Protein AF-A0A9E1N9M9-F1 (afdb_monomer_lite)

Foldseek 3Di:
DDQPDDDPALVSVCVSVVHDQQVDWDFDWDADPNDIDTDTGGRPDDDDPVVD

Radius of gyration: 13.05 Å; chains: 1; bounding box: 35×17×30 Å

pLDDT: mean 92.49, std 8.84, range [56.88, 98.31]

Sequence (52 aa):
MALSEPARTAQDAADSIGCELGAIVKSLVFRIDGAAVLALVAGDRRCDTKTL

Secondary structure (DSSP, 8-state):
---SS---SHHHHHHHHT--GGGSEEEEEEEETTEEEEEEEETTS---GGG-

Structure (mmCIF, N/CA/C/O backbone):
data_AF-A0A9E1N9M9-F1
#
_entry.id   AF-A0A9E1N9M9-F1
#
loop_
_atom_site.group_PDB
_atom_site.id
_atom_site.type_symbol
_atom_site.label_atom_id
_atom_site.label_alt_id
_atom_site.label_comp_id
_atom_site.label_asym_id
_atom_site.label_entity_id
_atom_site.label_seq_id
_atom_site.pdbx_PDB_ins_code
_atom_site.Cartn_x
_atom_site.Cartn_y
_atom_site.Cartn_z
_atom_site.occupancy
_atom_site.B_iso_or_equiv
_atom_site.auth_seq_id
_atom_site.auth_comp_id
_atom_site.auth_asym_id
_atom_site.auth_atom_id
_atom_site.pdbx_PDB_model_num
ATOM 1 N N . MET A 1 1 ? 18.033 -11.997 -2.185 1.00 56.88 1 MET A N 1
ATOM 2 C CA . MET A 1 1 ? 17.841 -10.694 -2.848 1.00 56.88 1 MET A CA 1
ATOM 3 C C . MET A 1 1 ? 17.460 -9.707 -1.757 1.00 56.88 1 MET A C 1
ATOM 5 O O . MET A 1 1 ? 16.485 -9.961 -1.066 1.00 56.88 1 MET A O 1
ATOM 9 N N . ALA A 1 2 ? 18.293 -8.704 -1.499 1.00 66.81 2 ALA A N 1
ATOM 10 C CA . ALA A 1 2 ? 18.095 -7.709 -0.445 1.00 66.81 2 ALA A CA 1
ATOM 11 C C . ALA A 1 2 ? 18.328 -6.322 -1.051 1.00 66.81 2 ALA A C 1
ATOM 13 O O . ALA A 1 2 ? 19.121 -6.206 -1.985 1.00 66.81 2 ALA A O 1
ATOM 14 N N . LEU A 1 3 ? 17.625 -5.309 -0.546 1.00 70.69 3 LEU A N 1
ATOM 15 C CA . LEU A 1 3 ? 17.788 -3.926 -0.992 1.00 70.69 3 LEU A CA 1
ATOM 16 C C . LEU A 1 3 ? 19.212 -3.456 -0.669 1.00 70.69 3 LEU A C 1
ATOM 18 O O . LEU A 1 3 ? 19.669 -3.602 0.465 1.00 70.69 3 LEU A O 1
ATOM 22 N N . SER A 1 4 ? 19.914 -2.921 -1.667 1.00 71.50 4 SER A N 1
ATOM 23 C CA . SER A 1 4 ? 21.277 -2.395 -1.513 1.00 71.50 4 SER A CA 1
ATOM 24 C C . SER A 1 4 ? 21.306 -1.031 -0.822 1.00 71.50 4 SER A C 1
ATOM 26 O O . SER A 1 4 ? 22.314 -0.669 -0.222 1.00 71.50 4 SER A O 1
ATOM 28 N N . GLU A 1 5 ? 20.193 -0.299 -0.869 1.00 75.31 5 GLU A N 1
ATOM 29 C CA . GLU A 1 5 ? 20.012 1.009 -0.245 1.00 75.31 5 GLU A CA 1
ATOM 30 C C . GLU A 1 5 ? 18.657 1.071 0.484 1.00 75.31 5 GLU A C 1
ATOM 32 O O . GLU A 1 5 ? 17.740 0.313 0.150 1.00 75.31 5 GLU A O 1
ATOM 37 N N . PRO A 1 6 ? 18.489 1.938 1.501 1.00 79.62 6 PRO A N 1
ATOM 38 C CA . PRO A 1 6 ? 17.212 2.085 2.190 1.00 79.62 6 PRO A CA 1
ATOM 39 C C . PRO A 1 6 ? 16.108 2.552 1.232 1.00 79.62 6 PRO A C 1
ATOM 41 O O . PRO A 1 6 ? 16.121 3.695 0.783 1.00 79.62 6 PRO A O 1
ATOM 44 N N . ALA A 1 7 ? 15.110 1.705 0.982 1.00 86.38 7 ALA A N 1
ATOM 45 C CA . ALA A 1 7 ? 13.932 2.086 0.210 1.00 86.38 7 ALA A CA 1
ATOM 46 C C . ALA A 1 7 ? 12.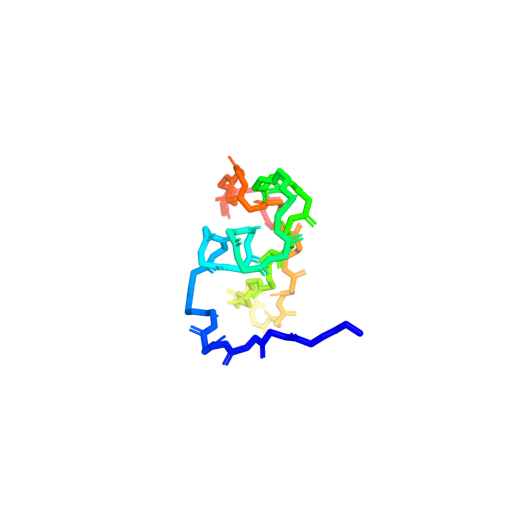907 2.787 1.111 1.00 86.38 7 ALA A C 1
ATOM 48 O O . ALA A 1 7 ? 12.148 2.136 1.834 1.00 86.38 7 ALA A O 1
ATOM 49 N N . ARG A 1 8 ? 12.899 4.126 1.113 1.00 90.81 8 ARG A N 1
ATOM 50 C CA . ARG A 1 8 ? 11.931 4.907 1.906 1.00 90.81 8 ARG A CA 1
ATOM 51 C C . ARG A 1 8 ? 10.581 5.009 1.213 1.00 90.81 8 ARG A C 1
ATOM 53 O O . ARG A 1 8 ? 9.570 5.225 1.880 1.00 90.81 8 ARG A O 1
ATOM 60 N N . THR A 1 9 ? 10.565 4.859 -0.106 1.00 94.81 9 THR A N 1
ATOM 61 C CA . THR A 1 9 ? 9.354 4.871 -0.919 1.00 94.81 9 THR A CA 1
ATOM 62 C C . THR A 1 9 ? 9.166 3.548 -1.658 1.00 94.81 9 THR A C 1
ATOM 64 O O . THR A 1 9 ? 10.100 2.768 -1.841 1.00 94.81 9 THR A O 1
ATOM 67 N N . ALA A 1 10 ? 7.935 3.292 -2.110 1.00 95.75 10 ALA A N 1
ATOM 68 C CA . ALA A 1 10 ? 7.664 2.154 -2.984 1.00 95.75 10 ALA A CA 1
ATOM 69 C C . ALA A 1 10 ? 8.401 2.272 -4.331 1.00 95.75 10 ALA A C 1
ATOM 71 O O . ALA A 1 10 ? 8.739 1.248 -4.912 1.00 95.75 10 ALA A O 1
ATOM 72 N N . GLN A 1 11 ? 8.684 3.498 -4.793 1.00 95.50 11 GLN A N 1
ATOM 73 C CA . GLN A 1 11 ? 9.472 3.730 -6.003 1.00 95.50 11 GLN A CA 1
ATOM 74 C C . GLN A 1 11 ? 10.929 3.314 -5.787 1.00 95.50 11 GLN A C 1
ATOM 76 O O . GLN A 1 11 ? 11.436 2.513 -6.559 1.00 95.50 11 GLN A O 1
ATOM 81 N N . ASP A 1 12 ? 11.549 3.739 -4.680 1.00 94.25 12 ASP A N 1
ATOM 82 C CA . ASP A 1 12 ? 12.924 3.348 -4.337 1.00 94.25 12 ASP A CA 1
ATOM 83 C C . ASP A 1 12 ? 13.060 1.817 -4.267 1.00 94.25 12 ASP A C 1
ATOM 85 O O . ASP A 1 12 ? 14.046 1.238 -4.721 1.00 94.25 12 ASP A O 1
ATOM 89 N N . ALA A 1 13 ? 12.047 1.147 -3.698 1.00 93.94 13 ALA A N 1
ATOM 90 C CA . ALA A 1 13 ? 12.020 -0.306 -3.594 1.00 93.94 13 ALA A CA 1
ATOM 91 C C . ALA A 1 13 ? 11.935 -0.965 -4.974 1.00 93.94 13 ALA A C 1
ATOM 93 O O . ALA A 1 13 ? 12.703 -1.887 -5.242 1.00 93.94 13 ALA A O 1
ATOM 94 N N . ALA A 1 14 ? 11.025 -0.488 -5.831 1.00 94.38 14 ALA A N 1
ATOM 95 C CA . ALA A 1 14 ? 10.835 -0.992 -7.187 1.00 94.38 14 ALA A CA 1
ATOM 96 C C . ALA A 1 14 ? 12.100 -0.816 -8.037 1.00 94.38 14 ALA A C 1
ATOM 98 O O . ALA A 1 14 ? 12.547 -1.772 -8.671 1.00 94.38 14 ALA A O 1
ATOM 99 N N . ASP A 1 15 ? 12.717 0.364 -7.972 1.00 93.31 15 ASP A N 1
ATOM 100 C CA . ASP A 1 15 ? 13.938 0.693 -8.708 1.00 93.31 15 ASP A CA 1
ATOM 101 C C . ASP A 1 15 ? 15.121 -0.165 -8.232 1.00 93.31 15 ASP A C 1
ATOM 103 O O . ASP A 1 15 ? 15.871 -0.696 -9.050 1.00 93.31 15 ASP A O 1
ATOM 107 N N . SER A 1 16 ? 15.259 -0.381 -6.916 1.00 92.00 16 SER A N 1
ATOM 108 C CA . SER A 1 16 ? 16.351 -1.182 -6.344 1.00 92.00 16 SER A CA 1
ATOM 109 C C . SER A 1 16 ? 16.300 -2.659 -6.749 1.00 92.00 16 SER A C 1
ATOM 111 O O . SER A 1 16 ? 17.350 -3.300 -6.835 1.00 92.00 16 SER A O 1
ATOM 113 N N . ILE A 1 17 ? 15.107 -3.210 -6.993 1.00 91.12 17 ILE A N 1
ATOM 114 C CA . ILE A 1 17 ? 14.928 -4.621 -7.374 1.00 91.12 17 ILE A CA 1
ATOM 115 C C . ILE A 1 17 ? 14.564 -4.819 -8.850 1.00 91.12 17 ILE A C 1
ATOM 117 O O . ILE A 1 17 ? 14.446 -5.963 -9.288 1.00 91.12 17 ILE A O 1
ATOM 121 N N . GLY A 1 18 ? 14.412 -3.731 -9.611 1.00 92.75 18 GLY A N 1
ATOM 122 C CA . GLY A 1 18 ? 14.101 -3.752 -11.039 1.00 92.75 18 GLY A CA 1
ATOM 123 C C . GLY A 1 18 ? 12.722 -4.328 -11.364 1.00 92.75 18 GLY A C 1
ATOM 124 O O . GLY A 1 18 ? 12.593 -5.076 -12.332 1.00 92.75 18 GLY A O 1
ATOM 125 N N . CYS A 1 19 ? 11.702 -4.030 -10.553 1.00 94.88 19 CYS A N 1
ATOM 126 C CA . CYS A 1 19 ? 10.335 -4.508 -10.775 1.00 94.88 19 CYS A CA 1
ATOM 127 C C . CYS A 1 19 ? 9.351 -3.367 -11.060 1.00 94.88 19 CYS A C 1
ATOM 129 O O . CYS A 1 19 ? 9.644 -2.192 -10.859 1.00 94.88 19 CYS A O 1
ATOM 131 N N . GLU A 1 20 ? 8.141 -3.719 -11.492 1.00 97.75 20 GLU A N 1
ATOM 132 C CA . GLU A 1 20 ? 7.051 -2.751 -11.612 1.00 97.75 20 GLU A CA 1
ATOM 133 C C . GLU A 1 20 ? 6.645 -2.209 -10.233 1.00 97.75 20 GLU A C 1
ATOM 135 O O . GLU A 1 20 ? 6.584 -2.955 -9.254 1.00 97.75 20 GLU A O 1
ATOM 140 N N 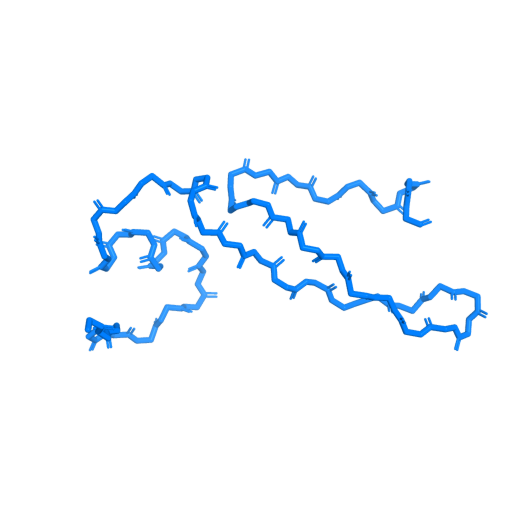. LEU A 1 21 ? 6.290 -0.923 -10.153 1.00 97.38 21 LEU A N 1
ATOM 141 C CA . LEU A 1 21 ? 5.858 -0.287 -8.902 1.00 97.38 21 LEU A CA 1
ATOM 142 C C . LEU A 1 21 ? 4.655 -1.004 -8.258 1.00 97.38 21 LEU A C 1
ATOM 144 O O . LEU A 1 21 ? 4.578 -1.116 -7.033 1.00 97.38 21 LEU A O 1
ATOM 148 N N . GLY A 1 22 ? 3.730 -1.523 -9.072 1.00 97.81 22 GLY A N 1
ATOM 149 C CA . GLY A 1 22 ? 2.563 -2.277 -8.603 1.00 97.81 22 GLY A CA 1
ATOM 150 C C . GLY A 1 22 ? 2.897 -3.619 -7.945 1.00 97.81 22 GLY A C 1
ATOM 151 O O . GLY A 1 22 ? 2.070 -4.150 -7.204 1.00 97.81 22 GLY A O 1
ATOM 152 N N . ALA A 1 23 ? 4.113 -4.142 -8.144 1.00 97.12 23 ALA A N 1
ATOM 153 C CA . ALA A 1 23 ? 4.598 -5.342 -7.465 1.00 97.12 23 ALA A CA 1
ATOM 154 C C . ALA A 1 23 ? 5.086 -5.066 -6.028 1.00 97.12 23 ALA A C 1
ATOM 156 O O . ALA A 1 23 ? 5.276 -6.002 -5.251 1.00 97.12 23 ALA A O 1
ATOM 157 N N . ILE A 1 24 ? 5.258 -3.795 -5.646 1.00 97.00 24 ILE A N 1
ATOM 158 C CA . ILE A 1 24 ? 5.572 -3.402 -4.269 1.00 97.00 24 ILE A CA 1
ATOM 159 C C . ILE A 1 24 ? 4.279 -3.297 -3.456 1.00 97.00 24 ILE A C 1
ATOM 161 O O . ILE A 1 24 ? 3.299 -2.719 -3.914 1.00 97.00 24 ILE A O 1
ATOM 165 N N . VAL A 1 25 ? 4.269 -3.797 -2.219 1.00 97.44 25 VAL A N 1
ATOM 166 C CA . VAL A 1 25 ? 3.139 -3.635 -1.287 1.00 97.44 25 VAL A CA 1
ATOM 167 C C . VAL A 1 25 ? 3.499 -2.623 -0.204 1.00 97.44 25 VAL A C 1
ATOM 169 O O . VAL A 1 25 ? 4.513 -2.749 0.477 1.00 97.44 25 VAL A O 1
ATOM 172 N N . LYS A 1 26 ? 2.633 -1.628 -0.013 1.00 96.81 26 LYS A N 1
ATOM 173 C CA . LYS A 1 26 ? 2.660 -0.694 1.113 1.00 96.81 26 LYS A CA 1
ATOM 174 C C . LYS A 1 26 ? 1.787 -1.244 2.234 1.00 96.81 26 LYS A C 1
ATOM 176 O O . LYS A 1 26 ? 0.590 -1.450 2.038 1.00 96.81 26 LYS A O 1
ATOM 181 N N . SER A 1 27 ? 2.384 -1.423 3.404 1.00 97.06 27 SER A N 1
ATOM 182 C CA . SER A 1 27 ? 1.690 -1.749 4.650 1.00 97.06 27 SER A CA 1
ATOM 183 C C . SER A 1 27 ? 1.293 -0.456 5.356 1.00 97.06 27 SER A C 1
ATOM 185 O O . SER A 1 27 ? 2.136 0.208 5.956 1.00 97.06 27 SER A O 1
ATOM 187 N N . LEU A 1 28 ? 0.023 -0.071 5.256 1.00 97.12 28 LEU A N 1
ATOM 188 C CA . LEU A 1 28 ? -0.502 1.147 5.870 1.00 97.12 28 LEU A CA 1
ATOM 189 C C . LEU A 1 28 ? -1.295 0.789 7.126 1.00 97.12 28 LEU A C 1
ATOM 191 O O . LEU A 1 28 ? -2.192 -0.049 7.071 1.00 97.12 28 LEU A O 1
ATOM 195 N N . VAL A 1 29 ? -0.976 1.427 8.250 1.00 97.31 29 VAL A N 1
ATOM 196 C CA . VAL A 1 29 ? -1.658 1.190 9.527 1.00 97.31 29 VAL A CA 1
ATOM 197 C C . VAL A 1 29 ? -2.599 2.350 9.829 1.00 97.31 29 VAL A C 1
ATOM 199 O O . VAL A 1 29 ? -2.175 3.504 9.873 1.00 97.31 29 VAL A O 1
ATOM 202 N N . PHE A 1 30 ? -3.866 2.029 10.075 1.00 96.69 30 PHE A N 1
ATOM 203 C CA . PHE A 1 30 ? -4.921 2.972 10.437 1.00 96.69 30 PHE A CA 1
ATOM 204 C C . PHE A 1 30 ? -5.525 2.617 11.799 1.00 96.69 30 PHE A C 1
ATOM 206 O O . PHE A 1 30 ? -5.413 1.486 12.275 1.00 96.69 30 PHE A O 1
ATOM 213 N N . ARG A 1 31 ? -6.188 3.593 12.425 1.00 96.75 31 ARG A N 1
ATOM 214 C CA . ARG A 1 31 ? -7.100 3.365 13.551 1.00 96.75 31 ARG A CA 1
ATOM 215 C C . ARG A 1 31 ? -8.521 3.675 13.099 1.00 96.75 31 ARG A C 1
ATOM 217 O O . ARG A 1 31 ? -8.774 4.804 12.689 1.00 96.75 31 ARG A O 1
ATOM 224 N N . ILE A 1 32 ? -9.412 2.695 13.192 1.00 95.25 32 ILE A N 1
ATOM 225 C CA . ILE A 1 32 ? -10.818 2.793 12.777 1.00 95.25 32 ILE A CA 1
ATOM 226 C C . ILE A 1 32 ? -11.659 2.256 13.928 1.00 95.25 32 ILE A C 1
ATOM 228 O O . ILE A 1 32 ? -11.418 1.144 14.390 1.00 95.25 32 ILE A O 1
ATOM 232 N N . ASP A 1 33 ? -12.556 3.087 14.458 1.00 94.62 33 ASP A N 1
ATOM 233 C CA . ASP A 1 33 ? -13.451 2.751 15.576 1.00 94.62 33 ASP A CA 1
ATOM 234 C C . ASP A 1 33 ? -12.754 2.076 16.774 1.00 94.62 33 ASP A C 1
ATOM 236 O O . ASP A 1 33 ? -13.264 1.157 17.408 1.00 94.62 33 ASP A O 1
ATOM 240 N N . GLY A 1 34 ? -11.541 2.539 17.094 1.00 95.50 34 GLY A N 1
ATOM 241 C CA . GLY A 1 34 ? -10.735 2.021 18.204 1.00 95.50 34 GLY A CA 1
ATOM 242 C C . GLY A 1 34 ? -9.924 0.757 17.891 1.00 95.50 34 GLY A C 1
ATOM 243 O O . GLY A 1 34 ? -9.075 0.380 18.699 1.00 95.50 34 GLY A O 1
ATOM 244 N N . ALA A 1 35 ? -10.102 0.148 16.718 1.00 96.38 35 ALA A N 1
ATOM 245 C CA . ALA A 1 35 ? -9.319 -0.990 16.249 1.00 96.38 35 ALA A CA 1
ATOM 246 C C . ALA A 1 35 ? -8.139 -0.553 15.365 1.00 96.38 35 ALA A C 1
ATOM 248 O O . ALA A 1 35 ? -8.210 0.441 14.640 1.00 96.38 35 ALA A O 1
ATOM 249 N N . ALA A 1 36 ? -7.038 -1.308 15.415 1.00 97.12 36 ALA A N 1
ATOM 250 C CA . ALA A 1 36 ? -5.931 -1.155 14.474 1.00 97.12 36 ALA A CA 1
ATOM 251 C C . ALA A 1 36 ? -6.226 -1.944 13.191 1.00 97.12 36 ALA A C 1
ATOM 253 O O . ALA A 1 36 ? -6.531 -3.133 13.253 1.00 97.12 36 ALA A O 1
ATOM 254 N N . VAL A 1 37 ? -6.097 -1.288 12.039 1.00 96.69 37 VAL A N 1
ATOM 255 C CA . VAL A 1 37 ? -6.341 -1.870 10.713 1.00 96.69 37 VAL A CA 1
ATOM 256 C C . VAL A 1 37 ? -5.058 -1.804 9.892 1.00 96.69 37 VAL A C 1
ATOM 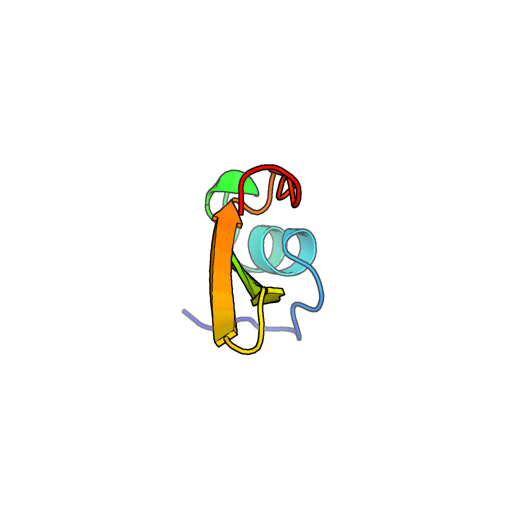258 O O . VAL A 1 37 ? -4.431 -0.749 9.805 1.00 96.69 37 VAL A O 1
ATOM 26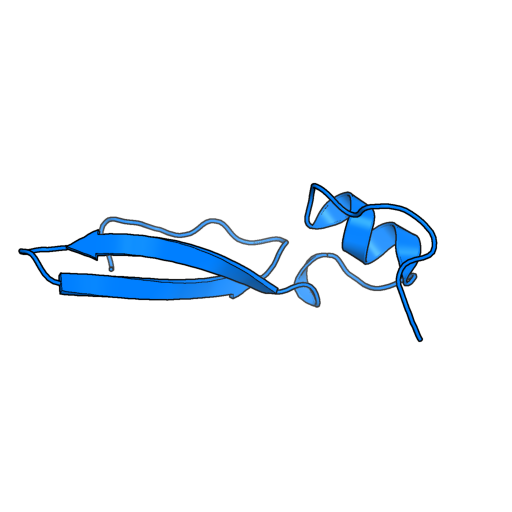1 N N . LEU A 1 38 ? -4.669 -2.926 9.283 1.00 97.62 38 LEU A N 1
ATOM 262 C CA . LEU A 1 38 ? -3.553 -3.012 8.340 1.00 97.62 38 LEU A CA 1
ATOM 263 C C . LEU A 1 38 ? -4.102 -3.133 6.915 1.00 97.62 38 LEU A C 1
ATOM 265 O O . LEU A 1 38 ? -4.663 -4.164 6.553 1.00 97.62 38 LEU A O 1
ATOM 269 N N . ALA A 1 39 ? -3.902 -2.101 6.100 1.00 97.69 39 ALA A N 1
ATOM 270 C CA . ALA A 1 39 ? -4.239 -2.119 4.684 1.00 97.69 39 ALA A CA 1
ATOM 271 C C . ALA A 1 39 ? -2.990 -2.428 3.848 1.00 97.69 39 ALA A C 1
ATOM 273 O O . ALA A 1 39 ? -1.997 -1.697 3.903 1.00 97.69 39 ALA A O 1
ATOM 274 N N . LEU A 1 40 ? -3.056 -3.497 3.052 1.00 98.00 40 LEU A N 1
ATOM 275 C CA . LEU A 1 40 ? -2.033 -3.850 2.068 1.00 98.00 40 LEU A CA 1
ATOM 276 C C . LEU A 1 40 ? -2.410 -3.241 0.719 1.00 98.00 40 LEU A C 1
ATOM 278 O O . LEU A 1 40 ? -3.432 -3.594 0.133 1.00 98.00 40 LEU A O 1
ATOM 282 N N . VAL A 1 41 ? -1.598 -2.306 0.234 1.00 98.12 41 VAL A N 1
ATOM 283 C CA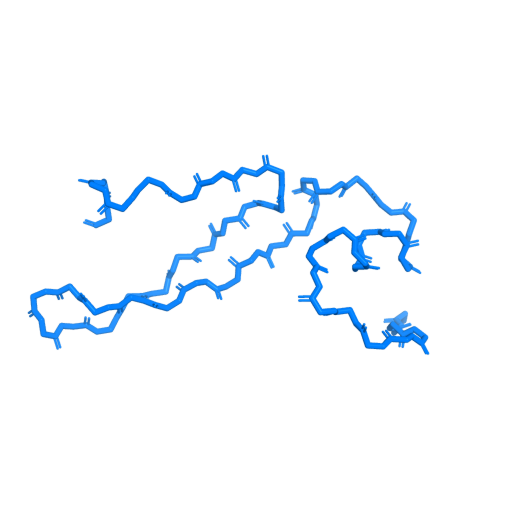 . VAL A 1 41 ? -1.916 -1.518 -0.964 1.00 98.12 41 VAL A CA 1
ATOM 284 C C . VAL A 1 41 ? -0.762 -1.588 -1.948 1.00 98.12 41 VAL A C 1
ATOM 286 O O . VAL A 1 41 ? 0.375 -1.310 -1.576 1.00 98.12 41 VAL A O 1
ATOM 289 N N . ALA A 1 42 ? -1.048 -1.917 -3.207 1.00 98.31 42 ALA A N 1
ATOM 290 C CA . ALA A 1 42 ? -0.044 -1.906 -4.270 1.00 98.31 42 ALA A CA 1
ATOM 291 C C . ALA A 1 42 ? 0.657 -0.535 -4.370 1.00 98.31 42 ALA A C 1
ATOM 293 O O . ALA A 1 42 ? 0.057 0.516 -4.105 1.00 98.31 42 ALA A O 1
ATOM 294 N N . GLY A 1 43 ? 1.943 -0.537 -4.715 1.00 97.81 43 GLY A N 1
ATOM 295 C CA . GLY A 1 43 ? 2.812 0.637 -4.715 1.00 97.81 43 GLY A CA 1
ATOM 296 C C . GLY A 1 43 ? 2.291 1.745 -5.622 1.00 97.81 43 GLY A C 1
ATOM 297 O O . GLY A 1 43 ? 2.344 2.917 -5.242 1.00 97.81 43 GLY A O 1
ATOM 298 N N . ASP A 1 44 ? 1.680 1.351 -6.736 1.00 98.25 44 ASP A N 1
ATOM 299 C CA . ASP A 1 44 ? 1.088 2.183 -7.785 1.00 98.25 44 ASP A CA 1
ATOM 300 C C . ASP A 1 44 ? -0.356 2.626 -7.489 1.00 98.25 44 ASP A C 1
ATOM 302 O O . ASP A 1 44 ? -0.933 3.421 -8.230 1.00 98.25 44 ASP A O 1
ATOM 306 N N . ARG A 1 45 ? -0.953 2.155 -6.388 1.00 97.94 45 ARG A N 1
ATOM 307 C CA . ARG A 1 45 ? -2.322 2.497 -5.979 1.00 97.94 45 ARG A CA 1
ATOM 308 C C . ARG A 1 45 ? -2.355 3.378 -4.747 1.00 97.94 45 ARG A C 1
ATOM 310 O O . ARG A 1 45 ? -1.435 3.406 -3.929 1.00 97.94 45 ARG A O 1
ATOM 317 N N . ARG A 1 46 ? -3.467 4.084 -4.570 1.00 97.19 46 ARG A N 1
ATOM 318 C CA . ARG A 1 46 ? -3.757 4.847 -3.356 1.00 97.19 46 ARG A CA 1
ATOM 319 C C . ARG A 1 46 ? -4.814 4.121 -2.534 1.00 97.19 46 ARG A C 1
ATOM 321 O O . ARG A 1 46 ? -5.768 3.590 -3.088 1.00 97.19 46 ARG A O 1
ATOM 328 N N . CYS A 1 47 ? -4.632 4.112 -1.218 1.00 97.00 47 CYS A N 1
ATOM 329 C CA . CYS A 1 47 ? -5.648 3.625 -0.296 1.00 97.00 47 CYS A CA 1
ATOM 330 C C . CYS A 1 47 ? -6.821 4.612 -0.263 1.00 97.00 47 CYS A C 1
ATOM 332 O O . CYS A 1 47 ? -6.595 5.797 0.006 1.00 97.00 47 CYS A O 1
ATOM 334 N N . ASP A 1 48 ? -8.038 4.142 -0.533 1.00 96.44 48 ASP A N 1
ATOM 335 C CA . ASP A 1 48 ? -9.249 4.905 -0.240 1.00 96.44 48 ASP A CA 1
ATOM 336 C C . ASP A 1 48 ? -9.651 4.650 1.214 1.00 96.44 48 ASP A C 1
ATOM 338 O O . ASP A 1 48 ? -10.132 3.579 1.573 1.00 96.44 48 ASP A O 1
ATOM 342 N N . THR A 1 49 ? -9.429 5.642 2.071 1.00 93.06 49 THR A N 1
ATOM 343 C CA . THR A 1 49 ? -9.713 5.525 3.503 1.00 93.06 49 THR A CA 1
ATOM 344 C C . THR A 1 49 ? -1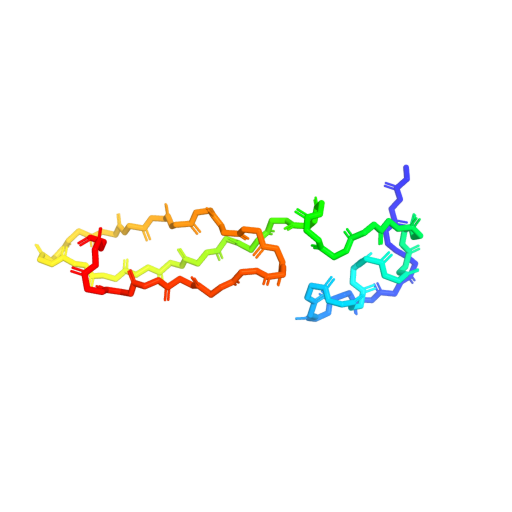1.203 5.539 3.826 1.00 93.06 49 THR A C 1
ATOM 346 O O . THR A 1 49 ? -11.561 5.261 4.962 1.00 93.06 49 THR A O 1
ATOM 349 N N . LYS A 1 50 ? -12.078 5.890 2.873 1.00 92.94 50 LYS A N 1
ATOM 350 C CA . LYS A 1 50 ? -13.536 5.859 3.077 1.00 92.94 50 LYS A CA 1
ATOM 351 C C . LYS A 1 50 ? -14.122 4.455 2.941 1.00 92.94 50 LYS A C 1
ATOM 353 O O . LYS A 1 50 ? -15.273 4.253 3.312 1.00 92.94 50 LYS A O 1
ATOM 358 N N . THR A 1 51 ? -13.357 3.522 2.379 1.00 89.62 51 THR A N 1
ATOM 359 C CA . THR A 1 51 ? -13.757 2.123 2.179 1.00 89.62 51 THR A CA 1
ATOM 360 C C . THR A 1 51 ? -13.050 1.161 3.134 1.00 89.62 51 THR A C 1
ATOM 362 O O . THR A 1 51 ? -13.149 -0.049 2.939 1.00 89.62 51 THR A O 1
ATOM 365 N N . LEU A 1 52 ? -12.269 1.690 4.083 1.00 86.88 52 LEU A N 1
ATOM 366 C CA . LEU A 1 52 ? -11.588 0.908 5.115 1.00 86.88 52 LEU A CA 1
ATOM 367 C C . LEU A 1 52 ? -12.499 0.608 6.305 1.00 86.88 52 LEU A C 1
ATOM 369 O O . LEU A 1 52 ? -13.431 1.405 6.545 1.00 86.88 52 LEU A O 1
#